Protein AF-A0A0B5HZV2-F1 (afdb_monomer_lite)

Sequence (84 aa):
MLEEAPPAAVEYVADPVKVPAADSAKYTLVGRTAEYHRKQIREALGFRPSTVADERALGDRRRCTVGDLRSPVRTRCQAWWPHR

Foldseek 3Di:
DDDPPPLVVLVVVCVVVVHPSVCPVVDPCDDDVVVVVVVVVCVVVVNDDDDPVNVVVVVVVVCVVPDDPPDPVVVPVVVPDDDD

Organism: NCBI:txid362257

Radius of gyration: 18.96 Å; chains: 1; bounding box: 28×28×48 Å

Structure (mmCIF, N/CA/C/O backbone):
data_AF-A0A0B5HZV2-F1
#
_entry.id   AF-A0A0B5HZV2-F1
#
loop_
_atom_site.group_PDB
_atom_site.id
_atom_site.type_symbol
_atom_site.label_atom_id
_atom_site.label_alt_id
_atom_site.label_comp_id
_atom_site.label_asym_id
_atom_site.label_entity_id
_atom_site.label_seq_id
_atom_site.pdbx_PDB_ins_code
_atom_site.Cartn_x
_atom_site.Cartn_y
_atom_site.Cartn_z
_atom_site.occupancy
_atom_site.B_iso_or_equiv
_atom_site.auth_seq_id
_atom_site.auth_comp_id
_atom_site.auth_asym_id
_atom_site.auth_atom_id
_atom_site.pdbx_PDB_model_num
ATOM 1 N N . MET A 1 1 ? 4.270 10.458 14.608 1.00 32.69 1 MET A N 1
ATOM 2 C CA . MET A 1 1 ? 2.968 11.144 14.665 1.00 32.69 1 MET A CA 1
ATOM 3 C C . MET A 1 1 ? 2.286 10.804 13.355 1.00 32.69 1 MET A C 1
ATOM 5 O O . MET A 1 1 ? 2.831 11.166 12.324 1.00 32.69 1 MET A O 1
ATOM 9 N N . LEU A 1 2 ? 1.277 9.930 13.365 1.00 50.12 2 LEU A N 1
ATOM 10 C CA . LEU A 1 2 ? 0.533 9.621 12.143 1.00 50.12 2 LEU A CA 1
ATOM 11 C C . LEU A 1 2 ? -0.510 10.719 11.999 1.00 50.12 2 LEU A C 1
ATOM 13 O O . LEU A 1 2 ? -1.343 10.872 12.886 1.00 50.12 2 LEU A O 1
ATOM 17 N N . GLU A 1 3 ? -0.390 11.512 10.940 1.00 55.31 3 GLU A N 1
ATOM 18 C CA . GLU A 1 3 ? -1.454 12.400 10.487 1.00 55.31 3 GLU A CA 1
ATOM 19 C C . GLU A 1 3 ? -2.724 11.545 10.351 1.00 55.31 3 GLU A C 1
ATOM 21 O O . GLU A 1 3 ? -2.740 10.583 9.578 1.00 55.31 3 GLU A O 1
ATOM 26 N N . GLU A 1 4 ? -3.751 11.837 11.149 1.00 66.00 4 GLU A N 1
ATOM 27 C CA . GLU A 1 4 ? -5.078 11.240 10.999 1.00 66.00 4 GLU A CA 1
ATOM 28 C C . GLU A 1 4 ? -5.525 11.495 9.552 1.00 66.00 4 GLU A C 1
ATOM 30 O O . GLU A 1 4 ? -5.657 12.646 9.126 1.00 66.00 4 GLU A O 1
ATOM 35 N N . ALA A 1 5 ? -5.663 10.436 8.753 1.00 73.00 5 ALA A N 1
ATOM 36 C CA . ALA A 1 5 ? -6.073 10.584 7.365 1.00 73.00 5 ALA A CA 1
ATOM 37 C C . ALA A 1 5 ? -7.483 11.206 7.311 1.00 73.00 5 ALA A C 1
ATOM 39 O O . ALA A 1 5 ? -8.319 10.883 8.157 1.00 73.00 5 ALA A O 1
ATOM 40 N N . PRO A 1 6 ? -7.797 12.061 6.319 1.00 83.19 6 PRO A N 1
ATOM 41 C CA . PRO A 1 6 ? -9.143 12.602 6.178 1.00 83.19 6 PRO A CA 1
ATOM 42 C C . PRO A 1 6 ? -10.178 11.466 6.091 1.00 83.19 6 PRO A C 1
ATOM 44 O O . PRO A 1 6 ? -9.909 10.478 5.403 1.00 83.19 6 PRO A O 1
ATOM 47 N N . PRO A 1 7 ? -11.378 11.603 6.683 1.00 81.69 7 PRO A N 1
ATOM 48 C CA . PRO A 1 7 ? -12.394 10.544 6.678 1.00 81.69 7 PRO A CA 1
ATOM 49 C C . PRO A 1 7 ? -12.723 10.026 5.271 1.00 81.69 7 PRO A C 1
ATOM 51 O O . PRO A 1 7 ? -12.791 8.821 5.046 1.00 81.69 7 PRO A O 1
ATOM 54 N N . ALA A 1 8 ? -12.790 10.931 4.289 1.00 86.44 8 ALA A N 1
ATOM 55 C CA . ALA A 1 8 ? -13.008 10.585 2.885 1.00 86.44 8 ALA A CA 1
ATOM 56 C C . ALA A 1 8 ? -11.910 9.669 2.304 1.00 86.44 8 ALA A C 1
ATOM 58 O O . ALA A 1 8 ? -12.184 8.831 1.448 1.00 86.44 8 ALA A O 1
ATOM 59 N N . ALA A 1 9 ? -10.662 9.802 2.762 1.00 86.44 9 ALA A N 1
ATOM 60 C CA . ALA A 1 9 ? -9.570 8.927 2.342 1.00 86.44 9 ALA A CA 1
ATOM 61 C C . ALA A 1 9 ? -9.690 7.531 2.972 1.00 86.44 9 ALA A C 1
ATOM 63 O O . ALA A 1 9 ? -9.366 6.538 2.323 1.00 86.44 9 ALA A O 1
ATOM 64 N N . VAL A 1 10 ? -10.178 7.446 4.213 1.00 84.62 10 VAL A N 1
ATOM 65 C CA . VAL A 1 10 ? -10.417 6.171 4.903 1.00 84.62 10 VAL A CA 1
ATOM 66 C C . VAL A 1 10 ? -11.545 5.395 4.223 1.00 84.62 10 VAL A C 1
ATOM 68 O O . VAL A 1 10 ? -11.371 4.216 3.920 1.00 84.62 10 VAL A O 1
ATOM 71 N N . GLU A 1 11 ? -12.657 6.061 3.906 1.00 86.00 11 GLU A N 1
ATOM 72 C CA . GLU A 1 11 ? -13.776 5.470 3.158 1.00 86.00 11 GLU A CA 1
ATOM 73 C C . GLU A 1 11 ? -13.341 4.992 1.769 1.00 86.00 11 GLU A C 1
ATOM 75 O O . GLU A 1 11 ? -13.635 3.866 1.371 1.00 86.00 11 GLU A O 1
ATOM 80 N N . TYR A 1 12 ? -12.549 5.798 1.059 1.00 87.81 12 TYR A N 1
ATOM 81 C CA . TYR A 1 12 ? -12.046 5.424 -0.260 1.00 87.81 12 TYR A CA 1
ATOM 82 C C . TYR A 1 12 ? -11.151 4.175 -0.233 1.00 87.81 12 TYR A C 1
ATOM 84 O O . TYR A 1 12 ? -11.188 3.366 -1.157 1.00 87.81 12 TYR A O 1
ATOM 92 N N . VAL A 1 13 ? -10.328 4.002 0.807 1.00 86.00 13 VAL A N 1
ATOM 93 C CA . VAL A 1 13 ? -9.437 2.835 0.946 1.00 86.00 13 VAL A CA 1
ATOM 94 C C . VAL A 1 13 ? -10.177 1.606 1.489 1.00 86.00 13 VAL A C 1
ATOM 96 O O . VAL A 1 13 ? -9.796 0.476 1.172 1.00 86.00 13 VAL A O 1
ATOM 99 N N . ALA A 1 14 ? -11.249 1.798 2.257 1.00 87.38 14 ALA A N 1
ATOM 100 C CA . ALA A 1 14 ? -12.093 0.722 2.770 1.00 87.38 14 ALA A CA 1
ATOM 101 C C . ALA A 1 14 ? -12.722 -0.114 1.638 1.00 87.38 14 ALA A C 1
ATOM 103 O O . ALA A 1 14 ? -12.736 -1.347 1.705 1.00 87.38 14 ALA A O 1
ATOM 104 N N . ASP A 1 15 ? -13.158 0.536 0.557 1.00 85.75 15 ASP A N 1
ATOM 105 C CA . ASP A 1 15 ? -13.843 -0.109 -0.568 1.00 85.75 15 ASP A CA 1
ATOM 106 C C . ASP A 1 15 ? -12.987 -1.144 -1.333 1.00 85.75 15 ASP A C 1
ATOM 108 O O . ASP A 1 15 ? -13.474 -2.260 -1.574 1.00 85.75 15 ASP A O 1
ATOM 112 N N . PRO A 1 16 ? -11.728 -0.848 -1.723 1.00 87.88 16 PRO A N 1
ATOM 113 C CA . PRO A 1 16 ? -10.822 -1.828 -2.320 1.00 87.88 16 PRO A CA 1
ATOM 114 C C . PRO A 1 16 ? -10.406 -2.942 -1.361 1.00 87.88 16 PRO A C 1
ATOM 116 O O . PRO A 1 16 ? -10.260 -4.086 -1.785 1.00 87.88 16 PRO A O 1
ATOM 119 N N . VAL A 1 17 ? -10.199 -2.610 -0.083 1.00 85.81 17 VAL A N 1
ATOM 120 C CA . VAL A 1 17 ? -9.678 -3.552 0.921 1.00 85.81 17 VAL A CA 1
ATOM 121 C C . VAL A 1 17 ? -10.797 -4.418 1.517 1.00 85.81 17 VAL A C 1
ATOM 123 O O . VAL A 1 17 ? -10.512 -5.429 2.152 1.00 85.81 17 VAL A O 1
ATOM 126 N N . LYS A 1 18 ? -12.068 -4.080 1.254 1.00 87.44 18 LYS A N 1
ATOM 127 C CA . LYS A 1 18 ? -13.263 -4.784 1.756 1.00 87.44 18 LYS A CA 1
ATOM 128 C C . LYS A 1 18 ? -13.302 -4.872 3.283 1.00 87.44 18 LYS A C 1
ATOM 130 O O . LYS A 1 18 ? -13.815 -5.836 3.843 1.00 87.44 18 LYS A O 1
ATOM 135 N N . VAL A 1 19 ? -12.772 -3.851 3.948 1.00 85.88 19 VAL A N 1
ATOM 136 C CA . VAL A 1 19 ? -12.779 -3.715 5.408 1.00 85.88 19 VAL A CA 1
ATOM 137 C C . VAL A 1 19 ? -13.658 -2.518 5.755 1.00 85.88 19 VAL A C 1
ATOM 139 O O . VAL A 1 19 ? -13.477 -1.471 5.137 1.00 85.88 19 VAL A O 1
ATOM 142 N N . PRO A 1 20 ? -14.594 -2.624 6.714 1.00 86.19 20 PRO A N 1
ATOM 143 C CA . PRO A 1 20 ? -15.369 -1.474 7.167 1.00 86.19 20 PRO A CA 1
ATOM 144 C C . PRO A 1 20 ? -14.457 -0.318 7.602 1.00 86.19 20 PRO A C 1
ATOM 146 O O . PRO A 1 20 ? -13.479 -0.535 8.316 1.00 86.19 20 PRO A O 1
ATOM 149 N N . ALA A 1 21 ? -14.791 0.922 7.232 1.00 81.94 21 ALA A N 1
ATOM 150 C CA . ALA A 1 21 ? -13.982 2.101 7.570 1.00 81.94 21 ALA A CA 1
ATOM 151 C C . ALA A 1 21 ? -13.790 2.292 9.090 1.00 81.94 21 ALA A C 1
ATOM 153 O O . ALA A 1 21 ? -12.762 2.787 9.534 1.00 81.94 21 ALA A O 1
ATOM 154 N N . ALA A 1 22 ? -14.742 1.840 9.911 1.00 82.44 22 ALA A N 1
ATOM 155 C CA . ALA A 1 22 ? -14.613 1.866 11.371 1.00 82.44 22 ALA A CA 1
ATOM 156 C C . ALA A 1 22 ? -13.539 0.896 11.909 1.00 82.44 22 ALA A C 1
ATOM 158 O O . ALA A 1 22 ? -13.030 1.076 13.016 1.00 82.44 22 ALA A O 1
ATOM 159 N N . ASP A 1 23 ? -13.183 -0.131 11.135 1.00 83.31 23 ASP A N 1
ATOM 160 C CA . ASP A 1 23 ? -12.219 -1.157 11.526 1.00 83.31 23 ASP A CA 1
ATOM 161 C C . ASP A 1 23 ? -10.804 -0.867 11.015 1.00 83.31 23 ASP A C 1
ATOM 163 O O . ASP A 1 23 ? -9.844 -1.442 11.527 1.00 83.31 23 ASP A O 1
ATOM 167 N N . SER A 1 24 ? -10.630 0.051 10.059 1.00 74.38 24 SER A N 1
ATOM 168 C CA . SER A 1 24 ? -9.310 0.370 9.498 1.00 74.38 24 SER A CA 1
ATOM 169 C C . SER A 1 24 ? -8.351 0.953 10.540 1.00 74.38 24 SER A C 1
ATOM 171 O O . SER A 1 24 ? -7.160 0.649 10.505 1.00 74.38 24 SER A O 1
ATOM 173 N N . ALA A 1 25 ? -8.863 1.720 11.508 1.00 77.56 25 ALA A N 1
ATOM 174 C CA . ALA A 1 25 ? -8.077 2.295 12.603 1.00 77.56 25 ALA A CA 1
ATOM 175 C C . ALA A 1 25 ? -7.582 1.247 13.619 1.00 77.56 25 ALA A C 1
ATOM 177 O O . ALA A 1 25 ? -6.629 1.498 14.354 1.00 77.56 25 ALA A O 1
ATOM 178 N N . LYS A 1 26 ? -8.194 0.054 13.656 1.00 82.06 26 LYS A N 1
ATOM 179 C CA . LYS A 1 26 ? -7.776 -1.038 14.554 1.00 82.06 26 LYS A CA 1
ATOM 180 C C . LYS A 1 26 ? -6.438 -1.644 14.132 1.00 82.06 26 LYS A C 1
ATOM 182 O O . LYS A 1 26 ? -5.755 -2.263 14.948 1.00 82.06 26 LYS A O 1
ATOM 187 N N . TYR A 1 27 ? -6.061 -1.486 12.864 1.00 77.38 27 TYR A N 1
ATOM 188 C CA . TYR A 1 27 ? -4.832 -2.040 12.320 1.00 77.38 27 TYR A CA 1
ATOM 189 C C . TYR A 1 27 ? -3.699 -1.020 12.378 1.00 77.38 27 TYR A C 1
ATOM 191 O O . TYR A 1 27 ? -3.656 -0.042 11.636 1.00 77.38 27 TYR A O 1
ATOM 199 N N . THR A 1 28 ? -2.707 -1.308 13.213 1.00 80.88 28 THR A N 1
ATOM 200 C CA . THR A 1 28 ? -1.451 -0.562 13.231 1.00 80.88 28 THR A CA 1
ATOM 201 C C . THR A 1 28 ? -0.636 -0.890 11.975 1.00 80.88 28 THR A C 1
ATOM 203 O O . THR A 1 28 ? 0.107 -1.870 11.929 1.00 80.88 28 THR A O 1
ATOM 206 N N . LEU A 1 29 ? -0.769 -0.060 10.936 1.00 81.81 29 LEU A N 1
ATOM 207 C CA . LEU A 1 29 ? -0.045 -0.210 9.662 1.00 81.81 29 LEU A CA 1
ATOM 208 C C . LEU A 1 29 ? 1.428 0.238 9.735 1.00 81.81 29 LEU A C 1
ATOM 210 O O . LEU A 1 29 ? 2.186 0.067 8.775 1.00 81.81 29 LEU A O 1
ATOM 214 N N . VAL A 1 30 ? 1.845 0.804 10.872 1.00 81.62 30 VAL A N 1
ATOM 215 C CA . VAL A 1 30 ? 3.196 1.325 11.109 1.00 81.62 30 VAL A CA 1
ATOM 216 C C . VAL A 1 30 ? 3.778 0.719 12.377 1.00 81.62 30 VAL A C 1
ATOM 218 O O . VAL A 1 30 ? 3.197 0.819 13.448 1.00 81.62 30 VAL A O 1
ATOM 221 N N . GLY A 1 31 ? 4.951 0.106 12.267 1.00 87.94 31 GLY A N 1
ATOM 222 C CA . GLY A 1 31 ? 5.635 -0.539 13.383 1.00 87.94 31 GLY A CA 1
ATOM 223 C C . GLY A 1 31 ? 6.382 -1.790 12.938 1.00 87.94 31 GLY A C 1
ATOM 224 O O . GLY A 1 31 ? 6.230 -2.253 11.806 1.00 87.94 31 GLY A O 1
ATOM 225 N N . ARG A 1 32 ? 7.166 -2.365 13.855 1.00 91.44 32 ARG A N 1
ATOM 226 C CA . ARG A 1 32 ? 8.051 -3.508 13.567 1.00 91.44 32 ARG A CA 1
ATOM 227 C C . ARG A 1 32 ? 7.297 -4.716 13.002 1.00 91.44 32 ARG A C 1
ATOM 229 O O . ARG A 1 32 ? 7.747 -5.322 12.035 1.00 91.44 32 ARG A O 1
ATOM 236 N N . THR A 1 33 ? 6.127 -5.035 13.553 1.00 90.12 33 THR A N 1
ATOM 237 C CA . THR A 1 33 ? 5.299 -6.158 13.081 1.00 90.12 33 THR A CA 1
ATOM 238 C C . THR A 1 33 ? 4.742 -5.911 11.677 1.00 90.12 33 THR A C 1
ATOM 240 O O . THR A 1 33 ? 4.786 -6.799 10.830 1.00 90.12 33 THR A O 1
ATOM 243 N N . ALA A 1 34 ? 4.281 -4.690 11.384 1.00 88.06 34 ALA A N 1
ATOM 244 C CA . ALA A 1 34 ? 3.794 -4.328 10.053 1.00 88.06 34 ALA A CA 1
ATOM 245 C C . ALA A 1 34 ? 4.923 -4.337 9.005 1.00 88.06 34 ALA A C 1
ATOM 247 O O . ALA A 1 34 ? 4.725 -4.759 7.866 1.00 88.06 34 ALA A O 1
ATOM 248 N N . GLU A 1 35 ? 6.132 -3.908 9.374 1.00 91.44 35 GLU A N 1
ATOM 249 C CA . GLU A 1 35 ? 7.329 -4.030 8.533 1.00 91.44 35 GLU A CA 1
ATOM 250 C C . GLU A 1 35 ? 7.684 -5.485 8.243 1.00 91.44 35 GLU A C 1
ATOM 252 O O . GLU A 1 35 ? 7.921 -5.833 7.084 1.00 91.44 35 GLU A O 1
ATOM 257 N N . TYR A 1 36 ? 7.652 -6.332 9.271 1.00 93.44 36 TYR A N 1
ATOM 258 C CA . TYR A 1 36 ? 7.905 -7.759 9.141 1.00 93.44 36 TYR A CA 1
ATOM 259 C C . TYR A 1 36 ? 6.905 -8.431 8.187 1.00 93.44 36 TYR A C 1
ATOM 261 O O . TYR A 1 36 ? 7.324 -9.070 7.222 1.00 93.44 36 TYR A O 1
ATOM 269 N N . HIS A 1 37 ? 5.598 -8.205 8.358 1.00 91.69 37 HIS A N 1
ATOM 270 C CA . HIS A 1 37 ? 4.582 -8.760 7.454 1.00 91.69 37 HIS A CA 1
ATOM 271 C C . HIS A 1 37 ? 4.713 -8.227 6.021 1.00 91.69 37 HIS A C 1
ATOM 273 O O . HIS A 1 37 ? 4.604 -8.995 5.067 1.00 91.69 37 HIS A O 1
ATOM 279 N N . ARG A 1 38 ? 5.012 -6.931 5.828 1.00 91.62 38 ARG A N 1
ATOM 280 C CA . ARG A 1 38 ? 5.267 -6.384 4.481 1.00 91.62 38 ARG A CA 1
ATOM 281 C C . ARG A 1 38 ? 6.465 -7.052 3.813 1.00 91.62 38 ARG A C 1
ATOM 283 O O . ARG A 1 38 ? 6.422 -7.271 2.606 1.00 91.62 38 ARG A O 1
ATOM 290 N N . LYS A 1 39 ? 7.519 -7.373 4.569 1.00 92.56 39 LYS A N 1
ATOM 291 C CA . LYS A 1 39 ? 8.671 -8.120 4.052 1.00 92.56 39 LYS A CA 1
ATOM 292 C C . LYS A 1 39 ? 8.254 -9.526 3.614 1.00 92.56 39 LYS A C 1
ATOM 294 O O . LYS A 1 39 ? 8.505 -9.876 2.467 1.00 92.56 39 LYS A O 1
ATOM 299 N N . GLN A 1 40 ? 7.542 -10.265 4.467 1.00 93.75 40 GLN A N 1
ATOM 300 C CA . GLN A 1 40 ? 7.052 -11.609 4.139 1.00 93.75 40 GLN A CA 1
ATOM 301 C C . GLN A 1 40 ? 6.166 -11.619 2.887 1.00 93.75 40 GLN A C 1
ATOM 303 O O . GLN A 1 40 ? 6.359 -12.445 2.000 1.00 93.75 40 GLN A O 1
ATOM 308 N N . ILE A 1 41 ? 5.231 -10.671 2.776 1.00 92.44 41 ILE A N 1
ATOM 309 C CA . ILE A 1 41 ? 4.349 -10.546 1.607 1.00 92.44 41 ILE A CA 1
ATOM 310 C C . ILE A 1 41 ? 5.163 -10.255 0.341 1.00 92.44 41 ILE A C 1
ATOM 312 O O . ILE A 1 41 ? 4.929 -10.868 -0.698 1.00 92.44 41 ILE A O 1
ATOM 316 N N . ARG A 1 42 ? 6.133 -9.334 0.412 1.00 92.88 42 ARG A N 1
ATOM 317 C CA . ARG A 1 42 ? 6.994 -9.005 -0.734 1.00 92.88 42 ARG A CA 1
ATOM 318 C C . ARG A 1 42 ? 7.823 -10.201 -1.186 1.00 92.88 42 ARG A C 1
ATOM 320 O O . ARG A 1 42 ? 7.928 -10.420 -2.385 1.00 92.88 42 ARG A O 1
ATOM 327 N N . GLU A 1 43 ? 8.378 -10.968 -0.253 1.00 92.56 43 GLU A N 1
ATOM 328 C CA . GLU A 1 43 ? 9.148 -12.178 -0.560 1.00 92.56 43 GLU A CA 1
ATOM 329 C C . GLU A 1 43 ? 8.260 -13.260 -1.185 1.00 92.56 43 GLU A C 1
ATOM 331 O O . GLU A 1 43 ? 8.607 -13.800 -2.232 1.00 92.56 43 GLU A O 1
ATOM 336 N N . ALA A 1 44 ? 7.080 -13.512 -0.611 1.00 94.12 44 ALA A N 1
ATOM 337 C CA . ALA A 1 44 ? 6.141 -14.513 -1.115 1.00 94.12 44 ALA A CA 1
ATOM 338 C C . ALA A 1 44 ? 5.602 -14.184 -2.518 1.00 94.12 44 ALA A C 1
ATOM 340 O O . ALA A 1 44 ? 5.397 -15.083 -3.329 1.00 94.12 44 ALA A O 1
ATOM 341 N N . LEU A 1 45 ? 5.384 -12.900 -2.815 1.00 92.44 45 LEU A N 1
ATOM 342 C CA . LEU A 1 45 ? 4.890 -12.443 -4.117 1.00 92.44 45 LEU A CA 1
ATOM 343 C C . LEU A 1 45 ? 6.010 -12.181 -5.137 1.00 92.44 45 LEU A C 1
ATOM 345 O O . LEU A 1 45 ? 5.713 -11.786 -6.263 1.00 92.44 45 LEU A O 1
ATOM 349 N N . GLY A 1 46 ? 7.285 -12.353 -4.764 1.00 91.06 46 GLY A N 1
ATOM 350 C CA . GLY A 1 46 ? 8.419 -12.036 -5.638 1.00 91.06 46 GLY A CA 1
ATOM 351 C C . GLY A 1 46 ? 8.494 -10.550 -6.012 1.00 91.06 46 GLY A C 1
ATOM 352 O O . GLY A 1 46 ? 8.881 -10.196 -7.125 1.00 91.06 46 GLY A O 1
ATOM 353 N N . PHE A 1 47 ? 8.076 -9.666 -5.105 1.00 88.62 47 PHE A N 1
ATOM 354 C CA . PHE A 1 47 ? 8.016 -8.231 -5.351 1.00 88.62 47 PHE A CA 1
ATOM 355 C C . PHE A 1 47 ? 9.415 -7.645 -5.587 1.00 88.62 47 PHE A C 1
ATOM 357 O O . PHE A 1 47 ? 10.325 -7.813 -4.774 1.00 88.62 47 PHE A O 1
ATOM 364 N N . ARG A 1 48 ? 9.563 -6.872 -6.666 1.00 89.81 48 ARG A N 1
ATOM 365 C CA . ARG A 1 48 ? 10.793 -6.155 -7.032 1.00 89.81 48 ARG A CA 1
ATOM 366 C C . ARG A 1 48 ? 10.604 -4.650 -6.762 1.00 89.81 48 ARG A C 1
ATOM 368 O O . ARG A 1 48 ? 9.564 -4.113 -7.140 1.00 89.81 48 ARG A O 1
ATOM 375 N N . PRO A 1 49 ? 11.561 -3.948 -6.118 1.00 86.69 49 PRO A N 1
ATOM 376 C CA . PRO A 1 49 ? 11.417 -2.529 -5.771 1.00 86.69 49 PRO A CA 1
ATOM 377 C C . PRO A 1 49 ? 11.166 -1.648 -7.000 1.00 86.69 49 PRO A C 1
ATOM 379 O O . PRO A 1 49 ? 11.758 -1.868 -8.056 1.00 86.69 49 PRO A O 1
ATOM 382 N N . SER A 1 50 ? 10.303 -0.640 -6.869 1.00 85.75 50 SER A N 1
ATOM 383 C CA . SER A 1 50 ? 10.059 0.330 -7.940 1.00 85.75 50 SER A CA 1
ATOM 384 C C . SER A 1 50 ? 11.323 1.135 -8.232 1.00 85.75 50 SER A C 1
ATOM 386 O O . SER A 1 50 ? 12.013 1.588 -7.320 1.00 85.75 50 SER A O 1
ATOM 388 N N . THR A 1 51 ? 11.622 1.319 -9.510 1.00 91.25 51 THR A N 1
ATOM 389 C CA . THR A 1 51 ? 12.745 2.118 -10.004 1.00 91.25 51 THR A CA 1
ATOM 390 C C . THR A 1 51 ? 12.247 3.331 -10.776 1.00 91.25 51 THR A C 1
ATOM 392 O O . THR A 1 51 ? 11.104 3.365 -11.226 1.00 91.25 51 THR A O 1
ATOM 395 N N . VAL A 1 52 ? 13.134 4.300 -11.011 1.00 89.88 52 VAL A N 1
ATOM 396 C CA . VAL A 1 52 ? 12.851 5.487 -11.842 1.00 89.88 52 VAL A CA 1
ATOM 397 C C . VAL A 1 52 ? 12.347 5.095 -13.240 1.00 89.88 52 VAL A C 1
ATOM 399 O O . VAL A 1 52 ? 11.531 5.793 -13.837 1.00 89.88 52 VAL A O 1
ATOM 402 N N . ALA A 1 53 ? 12.783 3.943 -13.761 1.00 88.25 53 ALA A N 1
ATOM 403 C CA . ALA A 1 53 ? 12.274 3.405 -15.018 1.00 88.25 53 ALA A CA 1
ATOM 404 C C . ALA A 1 53 ? 10.778 3.043 -14.942 1.00 88.25 53 ALA A C 1
ATOM 406 O O . ALA A 1 53 ? 10.046 3.313 -15.892 1.00 88.25 53 ALA A O 1
ATOM 407 N N . ASP A 1 54 ? 10.313 2.491 -13.817 1.00 88.62 54 ASP A N 1
ATOM 408 C CA . ASP A 1 54 ? 8.899 2.157 -13.603 1.00 88.62 54 ASP A CA 1
ATOM 409 C C . ASP A 1 54 ? 8.054 3.419 -13.453 1.00 88.62 54 ASP A C 1
ATOM 411 O O . ASP A 1 54 ? 6.967 3.507 -14.018 1.00 88.62 54 ASP A O 1
ATOM 415 N N . GLU A 1 55 ? 8.569 4.430 -12.751 1.00 87.69 55 GLU A N 1
ATOM 416 C CA . GLU A 1 55 ? 7.915 5.737 -12.645 1.00 87.69 55 GLU A CA 1
ATOM 417 C C . GLU A 1 55 ? 7.761 6.391 -14.021 1.00 87.69 55 GLU A C 1
ATOM 419 O O . GLU A 1 55 ? 6.677 6.863 -14.375 1.00 87.69 55 GLU A O 1
ATOM 424 N N . ARG A 1 56 ? 8.821 6.352 -14.838 1.00 89.69 56 ARG A N 1
ATOM 425 C CA . ARG A 1 56 ? 8.804 6.859 -16.214 1.00 89.69 56 ARG A CA 1
ATOM 426 C C . ARG A 1 56 ? 7.814 6.090 -17.086 1.00 89.69 56 ARG A C 1
ATOM 428 O O . ARG A 1 56 ? 7.018 6.715 -17.781 1.00 89.69 56 ARG A O 1
ATOM 435 N N . ALA A 1 57 ? 7.801 4.761 -17.001 1.00 86.88 57 ALA A N 1
ATOM 436 C CA . ALA A 1 57 ? 6.846 3.920 -17.720 1.00 86.88 57 ALA A CA 1
ATOM 437 C C . ALA A 1 57 ? 5.392 4.200 -17.297 1.00 86.88 57 ALA A C 1
ATOM 439 O O . ALA A 1 57 ? 4.505 4.291 -18.145 1.00 86.88 57 ALA A O 1
ATOM 440 N N . LEU A 1 58 ? 5.133 4.395 -15.999 1.00 86.06 58 LEU A N 1
ATOM 441 C CA . LEU A 1 58 ? 3.811 4.768 -15.490 1.00 86.06 58 LEU A CA 1
ATOM 442 C C . LEU A 1 58 ? 3.391 6.170 -15.950 1.00 86.06 58 LEU A C 1
ATOM 444 O O . LEU A 1 58 ? 2.224 6.368 -16.295 1.00 86.06 58 LEU A O 1
ATOM 448 N N . GLY A 1 59 ? 4.317 7.130 -15.978 1.00 85.69 59 GLY A N 1
ATOM 449 C CA . GLY A 1 59 ? 4.082 8.482 -16.485 1.00 85.69 59 GLY A CA 1
ATOM 450 C C . GLY A 1 59 ? 3.760 8.496 -17.980 1.00 85.69 59 GLY A C 1
ATOM 451 O O . GLY A 1 59 ? 2.769 9.101 -18.394 1.00 85.69 59 GLY A O 1
ATOM 452 N N . ASP A 1 60 ? 4.541 7.769 -18.778 1.00 77.88 60 ASP A N 1
ATOM 453 C CA . ASP A 1 60 ? 4.305 7.597 -20.214 1.00 77.88 60 ASP A CA 1
ATOM 454 C C . ASP A 1 60 ? 2.965 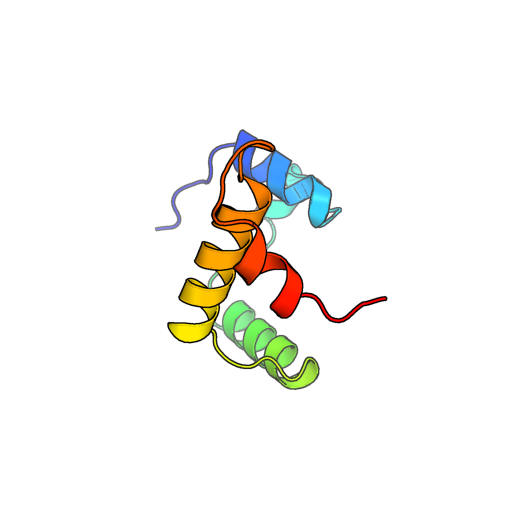6.888 -20.471 1.00 77.88 60 ASP A C 1
ATOM 456 O O . ASP A 1 60 ? 2.173 7.339 -21.303 1.00 77.88 60 ASP A O 1
ATOM 460 N N . ARG A 1 61 ? 2.632 5.852 -19.686 1.00 71.31 61 ARG A N 1
ATOM 461 C CA . ARG A 1 61 ? 1.325 5.175 -19.748 1.00 71.31 61 ARG A CA 1
ATOM 462 C C . ARG A 1 61 ? 0.175 6.132 -19.454 1.00 71.31 61 ARG A C 1
ATOM 464 O O . ARG A 1 61 ? -0.777 6.186 -20.229 1.00 71.31 61 ARG A O 1
ATOM 471 N N . ARG A 1 62 ? 0.258 6.892 -18.353 1.00 68.44 62 ARG A N 1
ATOM 472 C CA . ARG A 1 62 ? -0.771 7.875 -17.967 1.00 68.44 62 ARG A CA 1
ATOM 473 C C . ARG A 1 62 ? -0.969 8.925 -19.056 1.00 68.44 62 ARG A C 1
ATOM 475 O O . ARG A 1 62 ? -2.102 9.300 -19.344 1.0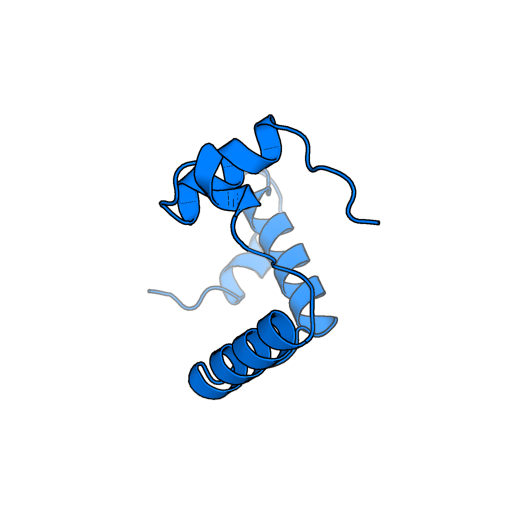0 68.44 62 ARG A O 1
ATOM 482 N N . ARG A 1 63 ? 0.116 9.351 -19.703 1.00 68.50 63 ARG A N 1
ATOM 483 C CA . ARG A 1 63 ? 0.074 10.278 -20.837 1.00 68.50 63 ARG A CA 1
ATOM 484 C C . ARG A 1 63 ? -0.650 9.685 -22.047 1.00 68.50 63 ARG A C 1
ATOM 486 O O . ARG A 1 63 ? -1.449 10.391 -22.648 1.00 68.50 63 ARG A O 1
ATOM 493 N N . CYS A 1 64 ? -0.422 8.410 -22.377 1.00 62.47 64 CYS A N 1
ATOM 494 C CA . CYS A 1 64 ? -1.158 7.732 -23.451 1.00 62.47 64 CYS A CA 1
ATOM 495 C C . CYS A 1 64 ? -2.652 7.555 -23.103 1.00 62.47 64 CYS A C 1
ATOM 497 O O . CYS A 1 64 ? -3.488 7.697 -23.988 1.00 62.47 64 CYS A O 1
ATOM 499 N N . THR A 1 65 ? -3.016 7.284 -21.840 1.00 59.78 65 THR A N 1
ATOM 500 C CA . THR A 1 65 ? -4.431 7.101 -21.437 1.00 59.78 65 THR A CA 1
ATOM 501 C C . THR A 1 65 ? -5.223 8.403 -21.331 1.00 59.78 65 THR A C 1
ATOM 503 O O . THR A 1 65 ? -6.437 8.383 -21.481 1.00 59.78 65 THR A O 1
ATOM 506 N N . VAL A 1 66 ? -4.550 9.527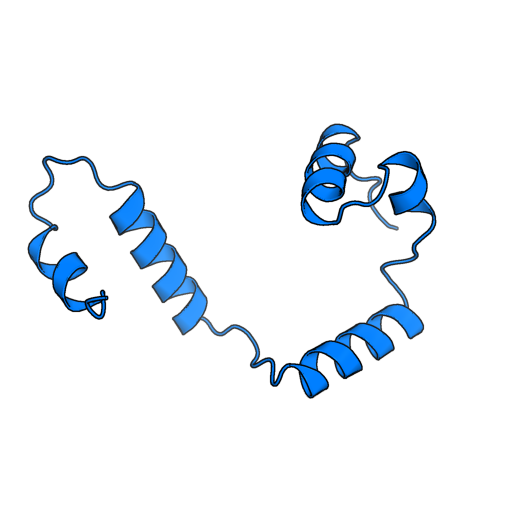 -21.069 1.00 59.31 66 VAL A N 1
ATOM 507 C CA . VAL A 1 66 ? -5.157 10.875 -21.051 1.00 59.31 66 VAL A CA 1
ATOM 508 C C . VAL A 1 66 ? -5.024 11.558 -22.424 1.00 59.31 66 VAL A C 1
ATOM 510 O O . VAL A 1 66 ? -5.416 12.707 -22.599 1.00 59.31 66 VAL A O 1
ATOM 513 N N . GLY A 1 67 ? -4.467 10.861 -23.421 1.00 51.91 67 GLY A N 1
ATOM 514 C CA . GLY A 1 67 ? -4.317 11.383 -24.771 1.00 51.91 67 GLY A CA 1
ATOM 515 C C . GLY A 1 67 ? -5.669 11.721 -25.397 1.00 51.91 67 GLY A C 1
ATOM 516 O O . GLY A 1 67 ? -6.495 10.840 -25.618 1.00 51.91 67 GLY A O 1
ATOM 517 N N . ASP A 1 68 ? -5.858 13.002 -25.716 1.00 54.66 68 ASP A N 1
ATOM 518 C CA . ASP A 1 68 ? -6.894 13.497 -26.620 1.00 54.66 68 ASP A CA 1
ATOM 519 C C . ASP A 1 68 ? -6.875 12.684 -27.930 1.00 54.66 68 ASP A C 1
ATOM 521 O O . ASP A 1 68 ? -5.817 12.512 -28.550 1.00 54.66 68 ASP A O 1
ATOM 525 N N . LEU A 1 69 ? -8.043 12.190 -28.365 1.00 52.12 69 LEU A N 1
ATOM 526 C CA . LEU A 1 69 ? -8.224 11.310 -29.532 1.00 52.12 69 LEU A CA 1
ATOM 527 C C . LEU A 1 69 ? -7.723 11.926 -30.859 1.00 52.12 69 LEU A C 1
ATOM 529 O O . LEU A 1 69 ? -7.727 11.249 -31.889 1.00 52.12 69 LEU A O 1
ATOM 533 N N . ARG A 1 70 ? -7.283 13.192 -30.856 1.00 54.66 70 ARG A N 1
ATOM 534 C CA . ARG A 1 70 ? -6.793 13.939 -32.026 1.00 54.66 70 ARG A CA 1
ATOM 535 C C . ARG A 1 70 ? -5.273 14.170 -32.083 1.00 54.66 70 ARG A C 1
ATOM 537 O O . ARG A 1 70 ? -4.815 14.787 -33.040 1.00 54.66 70 ARG A O 1
ATOM 544 N N . SER A 1 71 ? -4.468 13.690 -31.127 1.00 48.84 71 SER A N 1
ATOM 545 C CA . SER A 1 71 ? -3.023 14.003 -31.102 1.00 48.84 71 SER A CA 1
ATOM 546 C C . SER A 1 71 ? -2.152 13.127 -32.039 1.00 48.84 71 SER A C 1
ATOM 548 O O . SER A 1 71 ? -2.276 11.898 -32.029 1.00 48.84 71 SER A O 1
ATOM 550 N N . PRO A 1 72 ? -1.195 13.714 -32.796 1.00 49.12 72 PRO A N 1
ATOM 551 C CA . PRO A 1 72 ? -0.314 12.997 -33.730 1.00 49.12 72 PRO A CA 1
ATOM 552 C C . PRO A 1 72 ? 0.792 12.146 -33.069 1.00 49.12 72 PRO A C 1
ATOM 554 O O . PRO A 1 72 ? 1.504 11.427 -33.763 1.00 49.12 72 PRO A O 1
ATOM 557 N N . VAL A 1 73 ? 0.918 12.140 -31.733 1.00 51.19 73 VAL A N 1
ATOM 558 C CA . VAL A 1 73 ? 1.851 11.263 -30.975 1.00 51.19 73 VAL A CA 1
ATOM 559 C C . VAL A 1 73 ? 1.429 9.775 -30.985 1.00 51.19 73 VAL A C 1
ATOM 561 O O . VAL A 1 73 ? 2.160 8.896 -30.517 1.00 51.19 73 VAL A O 1
ATOM 564 N N . ARG A 1 74 ? 0.267 9.460 -31.572 1.00 51.72 74 ARG A N 1
ATOM 565 C CA . ARG A 1 74 ? -0.363 8.129 -31.581 1.00 51.72 74 ARG A CA 1
ATOM 566 C C . ARG A 1 74 ? 0.535 6.992 -32.084 1.00 51.72 74 ARG A C 1
ATOM 568 O O . ARG A 1 74 ? 0.401 5.867 -31.605 1.00 51.72 74 ARG A O 1
ATOM 575 N N . THR A 1 75 ? 1.463 7.256 -33.001 1.00 50.88 75 THR A N 1
ATOM 576 C CA . THR A 1 75 ? 2.293 6.219 -33.642 1.00 50.88 75 THR A CA 1
ATOM 577 C C . THR A 1 75 ? 3.259 5.515 -32.691 1.00 50.88 75 THR A C 1
ATOM 579 O O . THR A 1 75 ? 3.705 4.417 -33.002 1.00 50.88 75 THR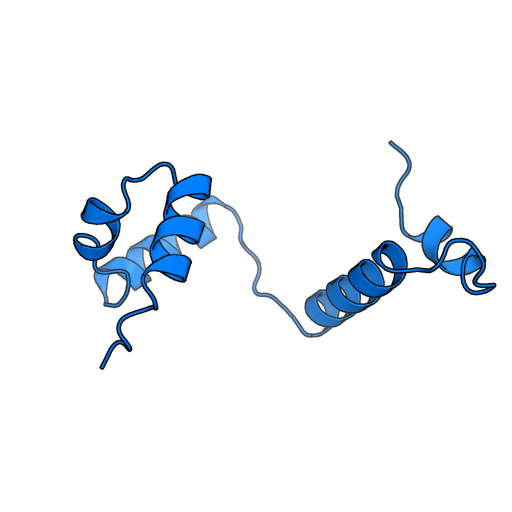 A O 1
ATOM 582 N N . ARG A 1 76 ? 3.554 6.084 -31.511 1.00 50.53 76 ARG A N 1
ATOM 583 C CA . ARG A 1 76 ? 4.480 5.465 -30.547 1.00 50.53 76 ARG A CA 1
ATOM 584 C C . ARG A 1 76 ? 3.789 4.684 -29.420 1.00 50.53 76 ARG A C 1
ATOM 586 O O . ARG A 1 76 ? 4.406 3.772 -28.880 1.00 50.53 76 ARG A O 1
ATOM 593 N N . CYS A 1 77 ? 2.522 4.974 -29.096 1.00 47.78 77 CYS A N 1
ATOM 594 C CA . CYS A 1 77 ? 1.793 4.233 -28.049 1.00 47.78 77 CYS A CA 1
ATOM 595 C C . CYS A 1 77 ? 1.380 2.814 -28.512 1.00 47.78 77 CYS A C 1
ATOM 597 O O . CYS A 1 77 ? 1.306 1.917 -27.679 1.00 47.78 77 CYS A O 1
ATOM 599 N N . GLN A 1 78 ? 1.157 2.570 -29.814 1.00 51.62 78 GLN A N 1
ATOM 600 C CA . GLN A 1 78 ? 0.764 1.236 -30.319 1.00 51.62 78 GLN A CA 1
ATOM 601 C C . GLN A 1 78 ? 1.896 0.194 -30.263 1.00 51.62 78 GLN A C 1
ATOM 603 O O . GLN A 1 78 ? 1.622 -0.998 -30.230 1.00 51.62 78 GLN A O 1
ATOM 608 N N . ALA A 1 79 ? 3.160 0.625 -30.197 1.00 50.31 79 ALA A N 1
ATOM 609 C CA . ALA A 1 79 ? 4.314 -0.276 -30.139 1.00 50.31 79 ALA A CA 1
ATOM 610 C C . ALA A 1 79 ? 4.567 -0.881 -28.742 1.00 50.31 79 ALA A C 1
ATOM 612 O O . ALA A 1 79 ? 5.376 -1.793 -28.611 1.00 50.31 79 ALA A O 1
ATOM 613 N N . TRP A 1 80 ? 3.917 -0.358 -27.694 1.00 48.38 80 TRP A N 1
ATOM 614 C CA . TRP A 1 80 ? 4.162 -0.746 -26.295 1.00 48.38 80 TRP A CA 1
ATOM 615 C C . TRP A 1 80 ? 3.061 -1.626 -25.687 1.00 48.38 80 TRP A C 1
ATOM 617 O O . TRP A 1 80 ? 3.195 -2.074 -24.549 1.00 48.38 80 TRP A O 1
ATOM 627 N N . TRP A 1 81 ? 1.979 -1.885 -26.425 1.00 41.75 81 TRP A N 1
ATOM 628 C CA . TRP A 1 81 ? 0.930 -2.809 -26.000 1.00 41.75 81 TRP A CA 1
ATOM 629 C C . TRP A 1 81 ? 1.188 -4.181 -26.642 1.00 41.75 81 TRP A C 1
ATOM 631 O O . TRP A 1 81 ? 1.124 -4.285 -27.867 1.00 41.75 81 TRP A O 1
ATOM 641 N N . PRO A 1 82 ? 1.464 -5.252 -25.873 1.00 41.12 82 PRO A N 1
ATOM 642 C CA . PRO A 1 82 ? 1.418 -6.594 -26.427 1.00 41.12 82 PRO A CA 1
ATOM 643 C C . PRO A 1 82 ? -0.056 -6.927 -26.643 1.00 41.12 82 PRO A C 1
ATOM 645 O O . PRO A 1 82 ? -0.813 -7.019 -25.676 1.00 41.12 82 PRO A O 1
ATOM 648 N N . HIS A 1 83 ? -0.473 -7.021 -27.906 1.00 43.75 83 HIS A N 1
ATOM 649 C CA . HIS A 1 83 ? -1.792 -7.516 -28.290 1.00 43.75 83 H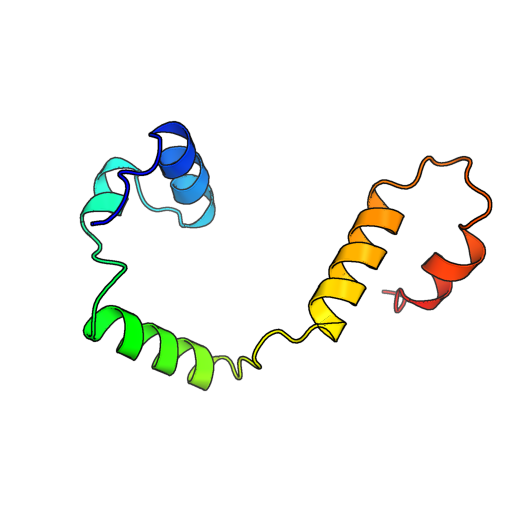IS A CA 1
ATOM 650 C C . HIS A 1 83 ? -2.199 -8.694 -27.393 1.00 43.75 83 HIS A C 1
ATOM 652 O O . HIS A 1 83 ? -1.500 -9.707 -27.335 1.00 43.75 83 HIS A O 1
ATOM 658 N N . ARG A 1 84 ? -3.322 -8.536 -26.694 1.00 39.34 84 ARG A N 1
ATOM 659 C CA . ARG A 1 84 ? -4.161 -9.663 -26.310 1.00 39.34 84 ARG A CA 1
ATOM 660 C C . ARG A 1 84 ? -5.379 -9.637 -27.213 1.00 39.34 84 ARG A C 1
ATOM 662 O O . ARG A 1 84 ? -5.848 -8.508 -27.487 1.00 39.34 84 ARG A O 1
#

pLDDT: mean 75.34, std 17.32, range [32.69, 94.12]

Secondary structure (DSSP, 8-state):
------HHHHHHHHHHHT--HHHHTTS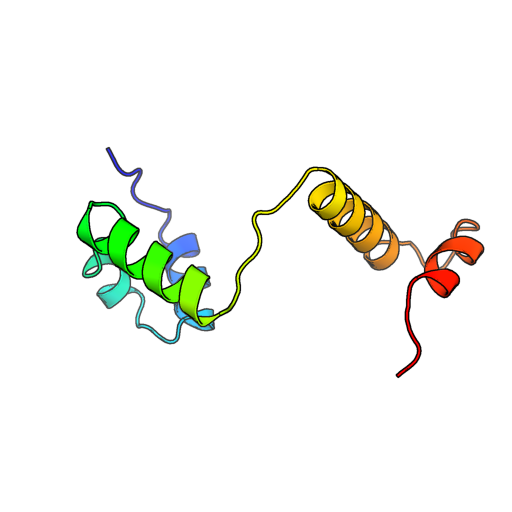--SSHHHHHHHHHHHHHTT-----HHHHHHHHHHHHHHT--TT-TTHHHHGGGS---